Protein AF-A0A6G3XTB6-F1 (afdb_monomer)

Mean predicted aligned error: 3.96 Å

pLDDT: mean 94.81, std 6.08, range [67.94, 98.75]

Secondary structure (DSSP, 8-state):
-HHHHHHHHHHIIIIIS--STTSS-S------EEEEEES-SSSTTS-EEEEE-SS-SGGG----SSSPPPHHHHHHHHHHHHHHHT-SS-----EETTEE--

Radius of gyration: 17.71 Å; Cα contacts (8 Å, |Δi|>4): 118; chains: 1; bounding box: 35×32×45 Å

Sequence (102 aa):
TAAYDVAVASWFAADYAADGDSGLPEFLGDTFTRKNVLRYGENPHQPAALYTSGEGGLAEAEQLHGKEMSYNNYTDTDAARRAAYDHAEPCVAIIKHANPCG

Nearest PDB structures (foldseek):
  4a1o-assembly1_A  TM=9.530E-01  e=1.735E-10  Mycobacterium tuberculosis H37Rv
  4a1o-assembly1_B  TM=9.577E-01  e=2.775E-10  Mycobacterium tuberculosis H37Rv
  4ehi-assembly2_B-2  TM=8.492E-01  e=4.914E-05  Campylobacter jejuni subsp. jejuni NCTC 11168 = ATCC 700819
  4ehi-assembly2_A  TM=8.244E-01  e=4.914E-05  Campylobacter jejuni subsp. jejuni NCTC 11168 = ATCC 700819

Organism: NCBI:txid2706086

Foldseek 3Di:
DVQVVQVVVCCCQQPVPPDDDPNDGPDHDDDWDFDAWACAAPDNVHTDTQIDRPPDDLSPDDDPDDDDDHNQNSLQVNLQVVVCVVDPDRGGFHGDSSDTDD

InterPro domains:
  IPR002695 Bifunctional purine biosynthesis protein PurH-like [PF01808] (1-102)
  IPR002695 Bifunctional purine biosynthesis protein PurH-like [PTHR11692] (1-102)
  IPR002695 Bifunctional purine biosynthesis protein PurH-like [SM00798] (1-102)
  IPR016193 Cytidine deaminase-like [SSF53927] (33-10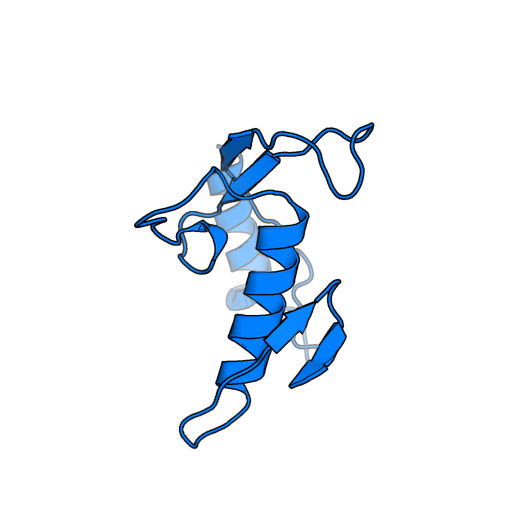2)
  IPR024051 AICAR transformylase, duplicated domain superfamily [G3DSA:3.40.140.20] (30-102)

Structure (mmCIF, N/CA/C/O backbone):
data_AF-A0A6G3XTB6-F1
#
_entry.id   AF-A0A6G3XTB6-F1
#
loop_
_atom_site.group_PDB
_atom_site.id
_atom_site.type_symbol
_atom_site.label_atom_id
_atom_site.label_alt_id
_atom_site.label_comp_id
_atom_site.label_asym_id
_atom_site.label_entity_id
_atom_site.label_seq_id
_atom_site.pdbx_PDB_ins_code
_atom_site.Cartn_x
_atom_site.Cartn_y
_atom_site.Cartn_z
_atom_site.occupancy
_atom_site.B_iso_or_equiv
_atom_site.auth_seq_id
_atom_site.auth_comp_id
_atom_site.auth_asym_id
_atom_site.auth_atom_id
_atom_site.pdbx_PDB_model_num
ATOM 1 N N . THR A 1 1 ? 10.147 14.606 -18.125 1.00 88.38 1 THR A N 1
ATOM 2 C CA . THR A 1 1 ? 10.055 14.686 -16.643 1.00 88.38 1 THR A CA 1
ATOM 3 C C . THR A 1 1 ? 10.227 13.277 -16.124 1.00 88.38 1 THR A C 1
ATOM 5 O O . THR A 1 1 ? 9.902 12.364 -16.866 1.00 88.38 1 THR A O 1
ATOM 8 N N . ALA A 1 2 ? 10.665 13.071 -14.877 1.00 95.19 2 ALA A N 1
ATOM 9 C CA . ALA A 1 2 ? 10.998 11.726 -14.386 1.00 95.19 2 ALA A CA 1
ATOM 10 C C . ALA A 1 2 ? 9.891 10.672 -14.620 1.00 95.19 2 ALA A C 1
ATOM 12 O O . ALA A 1 2 ? 10.184 9.602 -15.132 1.00 95.19 2 ALA A O 1
ATOM 13 N N . ALA A 1 3 ? 8.621 10.991 -14.338 1.00 94.69 3 ALA A N 1
ATOM 14 C CA . ALA A 1 3 ? 7.502 10.071 -14.586 1.00 94.69 3 ALA A CA 1
ATOM 15 C C . ALA A 1 3 ? 7.302 9.734 -16.075 1.00 94.69 3 ALA A C 1
ATOM 17 O O . ALA A 1 3 ? 7.021 8.593 -16.420 1.00 94.69 3 ALA A O 1
ATOM 18 N N . TYR A 1 4 ? 7.490 10.713 -16.966 1.00 96.31 4 TYR A N 1
AT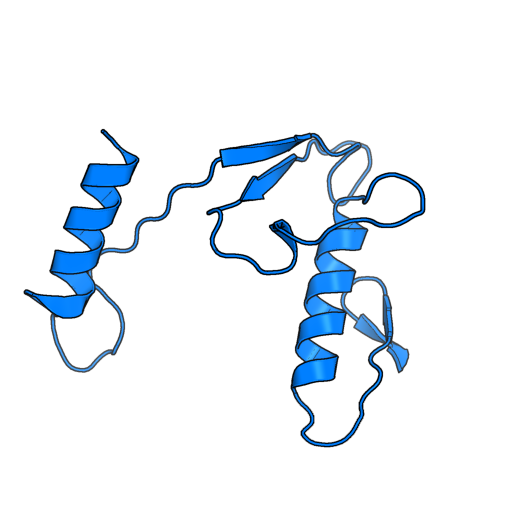OM 19 C CA . TYR A 1 4 ? 7.427 10.485 -18.410 1.00 96.31 4 TYR A CA 1
ATOM 20 C C . TYR A 1 4 ? 8.575 9.586 -18.885 1.00 96.31 4 TYR A C 1
ATOM 22 O O . TYR A 1 4 ? 8.353 8.667 -19.665 1.00 96.31 4 TYR A O 1
ATOM 30 N N . ASP A 1 5 ? 9.789 9.823 -18.386 1.00 97.12 5 ASP A N 1
ATOM 31 C CA . ASP A 1 5 ? 10.968 9.050 -18.779 1.00 97.12 5 ASP A CA 1
ATOM 32 C C . ASP A 1 5 ? 10.867 7.596 -18.278 1.00 97.12 5 ASP A C 1
ATOM 34 O O . ASP A 1 5 ? 11.218 6.675 -19.013 1.00 97.12 5 ASP A O 1
ATOM 38 N N . VAL A 1 6 ? 10.301 7.378 -17.079 1.00 96.62 6 VAL A N 1
ATOM 39 C CA . VAL A 1 6 ? 9.950 6.040 -16.565 1.00 96.62 6 VAL A CA 1
ATOM 40 C C . VAL A 1 6 ? 8.925 5.356 -17.469 1.00 96.62 6 VAL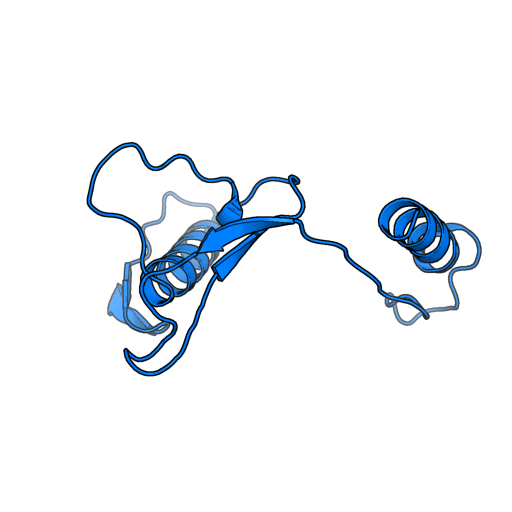 A C 1
ATOM 42 O O . VAL A 1 6 ? 9.153 4.220 -17.866 1.00 96.62 6 VAL A O 1
ATOM 45 N N . ALA A 1 7 ? 7.841 6.039 -17.855 1.00 94.88 7 ALA A N 1
ATOM 46 C CA . ALA A 1 7 ? 6.822 5.455 -18.730 1.00 94.88 7 ALA A CA 1
ATOM 47 C C . ALA A 1 7 ? 7.394 5.033 -20.097 1.00 94.88 7 ALA A C 1
ATOM 49 O O . ALA A 1 7 ? 7.093 3.944 -20.587 1.00 94.88 7 ALA A O 1
ATOM 50 N N . VAL A 1 8 ? 8.257 5.865 -20.693 1.00 95.88 8 VAL A N 1
ATOM 51 C CA . VAL A 1 8 ? 8.946 5.531 -21.948 1.00 95.88 8 VAL A CA 1
ATOM 52 C C . VAL A 1 8 ? 9.867 4.325 -21.752 1.00 95.88 8 VAL A C 1
ATOM 54 O O . VAL A 1 8 ? 9.784 3.375 -22.525 1.00 95.88 8 VAL A O 1
ATOM 57 N N . ALA A 1 9 ? 10.716 4.328 -20.720 1.00 95.25 9 ALA A N 1
ATOM 58 C CA . ALA A 1 9 ? 11.648 3.230 -20.457 1.00 95.25 9 ALA A CA 1
ATOM 59 C C . ALA A 1 9 ? 10.928 1.895 -20.192 1.00 95.25 9 ALA A C 1
ATOM 61 O O . ALA A 1 9 ? 11.324 0.873 -20.751 1.00 95.25 9 ALA A O 1
ATOM 62 N N . SER A 1 10 ? 9.843 1.911 -19.412 1.00 93.88 10 SER A N 1
ATOM 63 C CA . SER A 1 10 ? 9.024 0.725 -19.139 1.00 93.88 10 SER A CA 1
ATOM 64 C C . SER A 1 10 ? 8.389 0.160 -20.415 1.00 93.88 10 SER A C 1
ATOM 66 O O . SER A 1 10 ? 8.434 -1.048 -20.624 1.00 93.88 10 SER A O 1
ATOM 68 N N . TRP A 1 11 ? 7.877 1.008 -21.317 1.00 93.19 11 TRP A N 1
ATOM 69 C CA . TRP A 1 11 ? 7.342 0.558 -22.612 1.00 93.19 11 TRP A CA 1
ATOM 70 C C . TRP A 1 11 ? 8.416 -0.079 -23.508 1.00 93.19 11 TRP A C 1
ATOM 72 O O . TRP A 1 11 ? 8.174 -1.106 -24.147 1.00 93.19 11 TRP A O 1
ATOM 82 N N . PHE A 1 12 ? 9.629 0.488 -23.532 1.00 93.31 12 PHE A N 1
ATOM 83 C CA . PHE A 1 12 ? 10.746 -0.106 -24.271 1.00 93.31 12 PHE A CA 1
ATOM 84 C C . PHE A 1 12 ? 11.109 -1.497 -23.742 1.00 93.31 12 PHE A C 1
ATOM 86 O O . PHE A 1 12 ? 11.300 -2.412 -24.542 1.00 93.31 12 PHE A O 1
ATOM 93 N N . A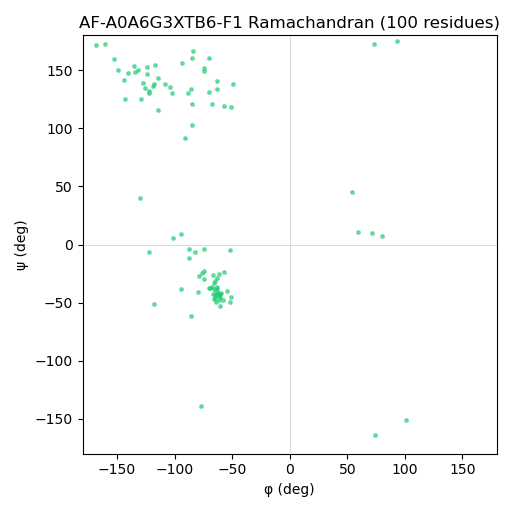LA A 1 13 ? 11.172 -1.652 -22.418 1.00 90.69 13 ALA A N 1
ATOM 94 C CA . ALA A 1 13 ? 11.558 -2.902 -21.771 1.00 90.69 13 ALA A CA 1
ATOM 95 C C . ALA A 1 13 ? 10.469 -3.989 -21.818 1.00 90.69 13 ALA A C 1
ATOM 97 O O . ALA A 1 13 ? 10.804 -5.172 -21.817 1.00 90.69 13 ALA A O 1
ATOM 98 N N . ALA A 1 14 ? 9.188 -3.607 -21.842 1.00 86.81 14 ALA A N 1
ATOM 99 C CA . ALA A 1 14 ? 8.067 -4.546 -21.800 1.00 86.81 14 ALA A CA 1
ATOM 100 C C . ALA A 1 14 ? 7.524 -4.936 -23.186 1.00 86.81 14 ALA A C 1
ATOM 102 O O . ALA A 1 14 ? 7.175 -6.097 -23.383 1.00 86.81 14 ALA A O 1
ATOM 103 N N . ASP A 1 15 ? 7.457 -3.996 -24.138 1.00 84.00 15 ASP A N 1
ATOM 104 C CA . ASP A 1 15 ? 6.754 -4.204 -25.414 1.00 84.00 15 ASP A CA 1
ATOM 105 C C . ASP A 1 15 ? 7.684 -4.120 -26.631 1.00 84.00 15 ASP A C 1
ATOM 107 O O . ASP A 1 15 ? 7.672 -4.993 -27.498 1.00 84.00 15 ASP A O 1
ATOM 111 N N . TYR A 1 16 ? 8.477 -3.048 -26.736 1.00 84.94 16 TYR A N 1
ATOM 112 C CA . TYR A 1 16 ? 9.196 -2.740 -27.979 1.00 84.94 16 TYR A CA 1
ATOM 113 C C . TYR A 1 16 ? 10.475 -3.561 -28.174 1.00 84.94 16 TYR A C 1
ATOM 115 O O . TYR A 1 16 ? 10.777 -3.987 -29.289 1.00 84.94 16 TYR A O 1
ATOM 123 N N . ALA A 1 17 ? 11.239 -3.755 -27.102 1.00 82.31 17 ALA A N 1
ATOM 124 C CA . ALA A 1 17 ? 12.50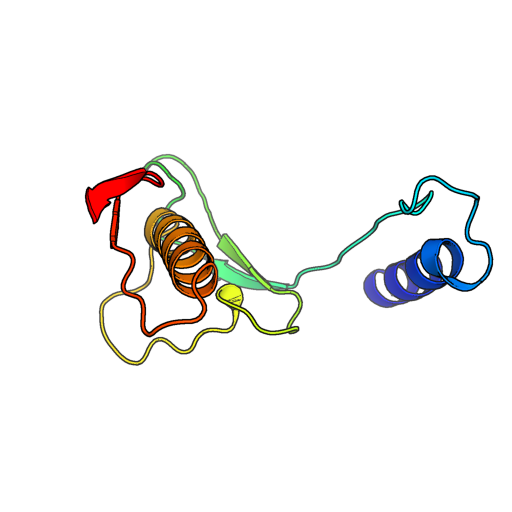9 -4.474 -27.093 1.00 82.31 17 ALA A CA 1
ATOM 125 C C . ALA A 1 17 ? 12.527 -5.522 -25.971 1.00 82.31 17 ALA A C 1
ATOM 127 O O . ALA A 1 17 ? 13.530 -5.679 -25.281 1.00 82.31 17 ALA A O 1
ATOM 128 N N . ALA A 1 18 ? 11.399 -6.211 -25.776 1.00 80.38 18 ALA A N 1
ATOM 129 C CA . ALA A 1 18 ? 11.275 -7.253 -24.769 1.00 80.38 18 ALA A CA 1
ATOM 130 C C . ALA A 1 18 ? 12.331 -8.352 -24.985 1.00 80.38 18 ALA A C 1
ATOM 132 O O . ALA A 1 18 ? 12.352 -9.013 -26.028 1.00 80.38 18 ALA A O 1
ATOM 133 N N . ASP A 1 19 ? 13.203 -8.544 -23.995 1.00 71.56 19 ASP A N 1
ATOM 134 C CA . ASP A 1 19 ? 14.261 -9.551 -24.036 1.00 71.56 19 ASP A CA 1
ATOM 135 C C . ASP A 1 19 ? 13.768 -10.880 -23.435 1.00 71.56 19 ASP A C 1
ATOM 137 O O . ASP A 1 19 ? 13.839 -11.124 -22.232 1.00 71.56 19 ASP A O 1
ATOM 141 N N . GLY A 1 20 ? 13.244 -11.753 -24.298 1.00 67.94 20 GLY A N 1
ATOM 142 C CA . GLY A 1 20 ? 13.214 -13.201 -24.071 1.00 67.94 20 GLY A CA 1
ATOM 143 C C . GLY A 1 20 ? 12.237 -13.791 -23.033 1.00 67.94 20 GLY A C 1
ATOM 144 O O . GLY A 1 20 ? 11.560 -13.118 -22.262 1.00 67.94 20 GLY A O 1
ATOM 145 N N . ASP A 1 21 ? 12.200 -15.130 -23.047 1.00 68.81 21 ASP A N 1
ATOM 146 C CA . ASP A 1 21 ? 11.234 -16.087 -22.458 1.00 68.81 21 ASP A CA 1
ATOM 147 C C . ASP A 1 21 ? 10.889 -15.952 -20.956 1.00 68.81 21 ASP A C 1
ATOM 149 O O . ASP A 1 21 ? 10.046 -16.697 -20.453 1.00 68.81 21 ASP A O 1
ATOM 153 N N . SER A 1 22 ? 11.532 -15.056 -20.203 1.00 82.19 22 SER A N 1
ATOM 154 C CA . SER A 1 22 ? 11.378 -14.989 -18.739 1.00 82.19 22 SER A CA 1
ATOM 155 C C . SER A 1 22 ? 10.043 -14.391 -18.275 1.00 82.19 22 SER A C 1
ATOM 157 O O . SER A 1 22 ? 9.623 -14.636 -17.143 1.00 82.19 22 SER A O 1
ATOM 159 N N . GLY A 1 23 ? 9.388 -13.598 -19.131 1.00 82.75 23 GLY A N 1
ATOM 160 C CA . GLY A 1 23 ? 8.175 -12.848 -18.789 1.00 82.75 23 GLY A CA 1
ATOM 161 C C . GLY A 1 23 ? 8.403 -11.661 -17.842 1.00 82.75 23 GLY A C 1
ATOM 162 O O . GLY A 1 23 ? 7.429 -11.091 -17.352 1.00 82.75 23 GLY A O 1
ATOM 163 N N . LEU A 1 24 ? 9.658 -11.288 -17.567 1.00 87.00 24 LEU A N 1
ATOM 164 C CA . LEU A 1 24 ? 10.031 -10.151 -16.721 1.00 87.00 24 LEU A CA 1
ATOM 165 C C . LEU A 1 24 ? 10.840 -9.129 -17.537 1.00 87.00 24 LEU A C 1
ATOM 167 O O . LEU A 1 24 ? 11.732 -9.538 -18.280 1.00 87.00 24 LEU A O 1
ATOM 171 N N . PRO A 1 25 ? 10.569 -7.816 -17.407 1.00 89.06 25 PRO A N 1
ATOM 172 C CA . PRO A 1 25 ? 11.290 -6.800 -18.166 1.00 89.06 25 PRO A CA 1
ATOM 173 C C . PRO A 1 25 ? 12.708 -6.586 -17.616 1.00 89.06 25 PRO A C 1
ATOM 175 O O . PRO A 1 25 ? 12.939 -6.678 -16.409 1.00 89.06 25 PRO A O 1
ATOM 178 N N . GLU A 1 26 ? 13.649 -6.221 -18.491 1.00 88.62 26 GLU A N 1
ATOM 179 C CA . GLU A 1 26 ? 15.027 -5.864 -18.101 1.00 88.62 26 GLU A CA 1
ATOM 180 C C . GLU A 1 26 ? 15.069 -4.615 -17.195 1.00 88.62 26 GLU A C 1
ATOM 182 O O . GLU A 1 26 ? 15.939 -4.478 -16.333 1.00 88.62 26 GLU A O 1
ATOM 187 N N . PHE A 1 27 ? 14.093 -3.714 -17.349 1.00 91.06 27 PHE A N 1
ATOM 188 C CA . PHE A 1 27 ? 13.919 -2.516 -16.532 1.00 91.06 27 PHE A CA 1
ATOM 189 C C . PHE A 1 27 ? 12.510 -2.458 -15.935 1.00 91.06 27 PHE A C 1
ATOM 191 O O . PHE A 1 27 ? 11.518 -2.629 -16.641 1.00 91.06 27 PHE A O 1
ATOM 198 N N . LEU A 1 28 ? 12.429 -2.137 -14.641 1.00 93.12 28 LEU A N 1
ATOM 199 C CA . LEU A 1 28 ? 11.185 -1.837 -13.939 1.00 93.12 28 LEU A CA 1
ATOM 200 C C . LEU A 1 28 ? 11.336 -0.511 -13.191 1.00 93.12 28 LEU A C 1
ATOM 202 O O . LEU A 1 28 ? 12.246 -0.348 -12.375 1.00 93.12 28 LEU A O 1
ATOM 206 N N . GLY A 1 29 ? 10.420 0.418 -13.446 1.00 94.19 29 GLY A N 1
ATOM 207 C CA . GLY A 1 29 ? 10.345 1.690 -12.744 1.00 94.19 29 GLY A CA 1
ATOM 208 C C . GLY A 1 29 ? 8.899 2.111 -12.540 1.00 94.19 29 GLY A C 1
ATOM 209 O O . GLY A 1 29 ? 8.079 1.955 -13.438 1.00 94.19 29 GLY A O 1
ATOM 210 N N . ASP A 1 30 ? 8.629 2.691 -11.373 1.00 94.88 30 ASP A N 1
ATOM 211 C CA . ASP A 1 30 ? 7.333 3.250 -11.007 1.00 94.88 30 ASP A CA 1
ATOM 212 C C . ASP A 1 30 ? 7.503 4.610 -10.338 1.00 94.88 30 ASP A C 1
ATOM 214 O O . ASP A 1 30 ? 8.524 4.909 -9.707 1.00 94.88 30 ASP A O 1
ATOM 218 N N . THR A 1 31 ? 6.467 5.438 -10.446 1.00 96.31 31 THR A N 1
ATOM 219 C CA . THR A 1 31 ? 6.405 6.726 -9.756 1.00 96.31 31 THR A CA 1
ATOM 220 C C . THR A 1 31 ? 5.119 6.847 -8.967 1.00 96.31 31 THR A C 1
ATOM 222 O O . THR A 1 31 ? 4.049 6.497 -9.454 1.00 96.31 31 THR A O 1
ATOM 225 N N . PHE A 1 32 ? 5.222 7.403 -7.763 1.00 97.12 32 PHE A N 1
ATOM 226 C CA . PHE A 1 32 ? 4.077 7.590 -6.885 1.00 97.12 32 PHE A CA 1
ATOM 227 C C . PHE A 1 32 ? 4.032 9.009 -6.332 1.00 97.12 32 PHE A C 1
ATOM 229 O O . PHE A 1 32 ? 5.065 9.638 -6.087 1.00 97.12 32 PHE A O 1
ATOM 236 N N . THR A 1 33 ? 2.822 9.487 -6.059 1.00 97.25 33 THR A N 1
ATOM 237 C CA . THR A 1 33 ? 2.586 10.764 -5.380 1.00 97.25 33 THR A CA 1
ATOM 238 C C . THR A 1 33 ? 2.077 10.513 -3.969 1.00 97.25 33 THR A C 1
ATOM 240 O O . THR A 1 33 ? 1.254 9.626 -3.741 1.00 97.25 33 THR A O 1
ATOM 243 N N . ARG A 1 34 ? 2.568 11.282 -2.991 1.00 97.81 34 ARG A N 1
ATOM 244 C CA . ARG A 1 34 ? 2.109 11.159 -1.603 1.00 97.81 34 ARG A CA 1
ATOM 245 C C . ARG A 1 34 ? 0.657 11.613 -1.505 1.00 97.81 34 ARG A C 1
ATOM 247 O O . ARG A 1 34 ? 0.374 12.778 -1.771 1.00 97.81 34 ARG A O 1
ATOM 254 N N . LYS A 1 35 ? -0.222 10.721 -1.053 1.00 96.81 35 LYS A N 1
ATOM 255 C CA . LYS A 1 35 ? -1.630 11.020 -0.786 1.00 96.81 35 LYS A CA 1
ATOM 256 C C . LYS A 1 35 ? -1.791 11.580 0.624 1.00 96.81 35 LYS A C 1
ATOM 258 O O . LYS A 1 35 ? -2.116 12.750 0.782 1.00 96.81 35 LYS A O 1
ATOM 263 N N . ASN A 1 36 ? -1.428 10.795 1.643 1.00 96.25 36 ASN A N 1
ATOM 264 C CA . ASN A 1 36 ? -1.583 11.172 3.052 1.00 96.25 36 ASN A CA 1
ATOM 265 C C . ASN A 1 36 ? -0.316 10.862 3.859 1.00 96.25 36 ASN A C 1
ATOM 267 O O . ASN A 1 36 ? 0.371 9.876 3.599 1.00 96.25 36 ASN A O 1
ATOM 271 N N . VAL A 1 37 ? -0.033 11.659 4.891 1.00 98.00 37 VAL A N 1
ATOM 272 C CA . VAL A 1 37 ? 0.890 11.262 5.969 1.00 98.00 37 VAL A CA 1
ATOM 273 C C . VAL A 1 37 ? 0.085 10.471 6.995 1.00 98.00 37 VAL A C 1
ATOM 275 O O . VAL A 1 37 ? -1.017 10.877 7.352 1.00 98.00 37 VAL A O 1
ATOM 278 N N . LEU A 1 38 ? 0.611 9.335 7.448 1.00 98.06 38 LEU A N 1
ATOM 279 C CA . LEU A 1 38 ? -0.054 8.495 8.440 1.00 98.06 38 LEU A CA 1
ATOM 280 C C . LEU A 1 38 ? 0.438 8.855 9.841 1.00 98.06 38 LEU A C 1
ATOM 282 O O . LEU A 1 38 ? 1.548 9.355 10.018 1.00 98.06 38 LEU A O 1
ATOM 286 N N . ARG A 1 39 ? -0.382 8.557 10.852 1.00 97.69 39 ARG A N 1
ATOM 287 C CA . ARG A 1 39 ? -0.055 8.839 12.260 1.00 97.69 39 ARG A CA 1
ATOM 288 C C . ARG A 1 39 ? 1.289 8.235 12.690 1.00 97.69 39 ARG A C 1
ATOM 290 O O . ARG A 1 39 ? 2.014 8.857 13.458 1.00 97.69 39 ARG A O 1
ATOM 297 N N . TYR A 1 40 ? 1.567 7.023 12.222 1.00 98.44 40 TYR A N 1
ATOM 298 C CA . TYR A 1 40 ? 2.811 6.270 12.359 1.00 98.44 40 TYR A CA 1
ATOM 299 C C . TYR A 1 40 ? 2.749 5.056 11.410 1.00 98.44 40 TYR A C 1
ATOM 301 O O . TYR A 1 40 ? 1.708 4.803 10.793 1.00 98.44 40 TYR A O 1
ATOM 309 N N . GLY A 1 41 ? 3.864 4.341 11.271 1.00 98.56 41 GLY A N 1
ATOM 310 C CA . GLY A 1 41 ? 3.989 3.099 10.509 1.00 98.56 41 GLY A CA 1
ATOM 311 C C . GLY A 1 41 ? 3.409 1.898 11.244 1.00 98.56 41 GLY A C 1
ATOM 312 O O . GLY A 1 41 ? 2.349 1.980 11.857 1.00 98.56 41 GLY A O 1
ATOM 313 N N . GLU A 1 42 ? 4.096 0.765 11.189 1.00 98.38 42 GLU A N 1
ATOM 314 C CA . GLU A 1 42 ? 3.657 -0.439 11.898 1.00 98.38 42 GLU A CA 1
ATOM 315 C C . GLU A 1 42 ? 3.653 -0.226 13.422 1.00 98.38 42 GLU A C 1
ATOM 317 O O . GLU A 1 42 ? 2.737 -0.670 14.118 1.00 98.38 42 GLU A O 1
ATOM 322 N N . ASN A 1 43 ? 4.634 0.532 13.924 1.00 98.38 43 ASN A N 1
ATOM 323 C CA . ASN A 1 43 ? 4.806 0.862 15.334 1.00 98.38 43 ASN A CA 1
ATOM 324 C C . ASN A 1 43 ? 4.860 2.387 15.569 1.00 98.38 43 ASN A C 1
ATOM 326 O O . ASN A 1 43 ? 5.338 3.121 14.702 1.00 98.38 43 ASN A O 1
ATOM 330 N N . PRO A 1 44 ? 4.472 2.891 16.763 1.00 98.38 44 PRO A N 1
ATOM 331 C CA . PRO A 1 44 ? 4.357 4.332 17.035 1.00 98.38 44 PRO A CA 1
ATOM 332 C C . PRO A 1 44 ? 5.618 5.180 16.809 1.00 98.38 44 PRO A C 1
ATOM 334 O O . PRO A 1 44 ? 5.514 6.385 16.612 1.00 98.38 44 PRO A O 1
ATOM 337 N N . HIS A 1 45 ? 6.805 4.574 16.865 1.00 98.25 45 HIS A N 1
ATOM 338 C CA . HIS A 1 45 ? 8.087 5.261 16.685 1.00 98.25 45 HIS A CA 1
ATOM 339 C C . HIS A 1 45 ? 8.527 5.360 15.213 1.00 98.25 45 HIS A C 1
ATOM 341 O O . HIS A 1 45 ? 9.563 5.955 14.926 1.00 98.25 45 HIS A O 1
ATOM 347 N N . GLN A 1 46 ? 7.774 4.765 14.283 1.00 98.69 46 GLN A N 1
ATOM 348 C CA . GLN A 1 46 ? 8.097 4.728 12.858 1.00 98.69 46 GLN A CA 1
ATOM 349 C C . GLN A 1 46 ? 7.237 5.753 12.101 1.00 98.69 46 GLN A C 1
ATOM 351 O O . GLN A 1 46 ? 6.018 5.755 12.274 1.00 98.69 46 GLN A O 1
ATOM 356 N N . PRO A 1 47 ? 7.810 6.617 11.246 1.00 98.44 47 PRO A N 1
ATOM 357 C CA . PRO A 1 47 ? 7.024 7.476 10.364 1.00 98.44 47 PRO A CA 1
ATOM 358 C C . PRO A 1 47 ? 6.434 6.671 9.195 1.00 98.44 47 PRO A C 1
ATOM 360 O O . PRO A 1 47 ? 7.029 5.690 8.754 1.00 98.44 47 PRO A O 1
ATOM 363 N N . ALA A 1 48 ? 5.292 7.105 8.653 1.00 98.62 48 ALA A N 1
ATOM 364 C CA . ALA A 1 48 ? 4.715 6.506 7.449 1.00 98.62 48 ALA A CA 1
ATOM 365 C C . ALA A 1 48 ? 3.863 7.490 6.639 1.00 98.62 48 ALA A C 1
ATOM 367 O O . ALA A 1 48 ? 3.381 8.505 7.144 1.00 98.62 48 ALA A O 1
ATOM 368 N N . ALA A 1 49 ? 3.664 7.167 5.364 1.00 98.44 49 ALA A N 1
ATOM 369 C CA . ALA A 1 49 ? 2.782 7.882 4.454 1.00 98.44 49 ALA A CA 1
ATOM 370 C C . ALA A 1 49 ? 2.199 6.908 3.420 1.00 98.44 49 ALA A C 1
ATOM 372 O O . ALA A 1 49 ? 2.851 5.930 3.056 1.00 98.44 49 ALA A O 1
ATOM 373 N N . LEU A 1 50 ? 0.987 7.196 2.948 1.00 98.25 50 LEU A N 1
ATOM 374 C CA . LEU A 1 50 ? 0.369 6.521 1.812 1.00 98.25 50 LEU A CA 1
ATOM 375 C C . LEU A 1 50 ? 0.764 7.246 0.524 1.00 98.25 50 LEU A C 1
ATOM 377 O O . LEU A 1 50 ? 0.606 8.466 0.417 1.00 98.25 50 LEU A O 1
ATOM 381 N N . TYR A 1 51 ? 1.231 6.484 -0.456 1.00 97.94 51 TYR A N 1
ATOM 382 C CA . TYR A 1 51 ? 1.529 6.944 -1.807 1.00 97.94 51 TYR A CA 1
ATOM 383 C C . TYR A 1 51 ? 0.622 6.224 -2.806 1.00 97.94 51 TYR A C 1
ATOM 385 O O . TYR A 1 51 ? 0.150 5.124 -2.529 1.00 97.94 51 TYR A O 1
ATOM 393 N N . THR A 1 52 ? 0.373 6.852 -3.951 1.00 96.94 52 THR A N 1
ATOM 394 C CA . THR A 1 52 ? -0.501 6.314 -4.998 1.00 96.94 52 THR A CA 1
ATOM 395 C C . THR A 1 52 ? 0.052 6.575 -6.399 1.00 96.94 52 THR A C 1
ATOM 397 O O . THR A 1 52 ? 0.703 7.601 -6.625 1.00 96.94 52 THR A O 1
ATOM 400 N N . SER A 1 53 ? -0.209 5.644 -7.322 1.00 94.06 53 SER A N 1
ATOM 401 C CA . SER A 1 53 ? 0.011 5.799 -8.767 1.00 94.06 53 SER A CA 1
ATOM 402 C C . SER A 1 53 ? -1.195 6.431 -9.479 1.00 94.06 53 SER A C 1
ATOM 404 O O . SER A 1 53 ? -1.076 6.846 -10.626 1.00 94.06 53 SER A O 1
ATOM 406 N N . GLY A 1 54 ? -2.349 6.550 -8.807 1.00 93.38 54 GLY A N 1
ATOM 407 C CA . GLY A 1 54 ? -3.600 7.036 -9.402 1.00 93.38 54 GLY A CA 1
ATOM 408 C C . GLY A 1 54 ? -4.366 5.984 -10.214 1.00 93.38 54 GLY A C 1
ATOM 409 O O . GLY A 1 54 ? -5.367 6.313 -10.844 1.00 93.38 54 GLY A O 1
ATOM 410 N N . GLU A 1 55 ? -3.934 4.721 -10.185 1.00 92.12 55 GLU A N 1
ATOM 411 C CA . GLU A 1 55 ? -4.492 3.629 -11.003 1.00 92.12 55 GLU A CA 1
ATOM 412 C C . GLU A 1 55 ? -5.582 2.806 -10.287 1.00 92.12 55 GLU A C 1
ATOM 414 O O . GLU A 1 55 ? -6.036 1.777 -10.784 1.00 92.12 55 GLU A O 1
ATOM 419 N N . GLY A 1 56 ? -6.036 3.257 -9.114 1.00 92.31 56 GLY A N 1
ATOM 420 C CA . GLY A 1 56 ? -7.094 2.609 -8.339 1.00 92.31 56 GLY A CA 1
ATOM 421 C C . GLY A 1 56 ? -6.580 1.769 -7.163 1.00 92.31 56 GLY A C 1
ATOM 422 O O . GLY A 1 56 ? -5.552 2.057 -6.554 1.00 92.31 56 GLY A O 1
ATOM 423 N N . GLY A 1 57 ? -7.339 0.732 -6.799 1.00 93.75 57 GLY A N 1
ATOM 424 C CA . GLY A 1 57 ? -7.017 -0.147 -5.670 1.00 93.75 57 GLY A CA 1
ATOM 425 C C . GLY A 1 57 ? -7.261 0.488 -4.297 1.00 93.75 57 GLY A C 1
ATOM 426 O O . GLY A 1 57 ? -7.966 1.487 -4.165 1.00 93.75 57 GLY A O 1
ATOM 427 N N . LEU A 1 58 ? -6.695 -0.117 -3.247 1.00 96.19 58 LEU A N 1
ATOM 428 C CA . LEU A 1 58 ? -6.929 0.331 -1.871 1.00 96.19 58 LEU A CA 1
ATOM 429 C C . LEU A 1 58 ? -6.358 1.731 -1.596 1.00 96.19 58 LEU A C 1
ATOM 431 O O . LEU A 1 58 ? -6.950 2.492 -0.833 1.00 96.19 58 LEU A O 1
ATOM 435 N N . ALA A 1 59 ? -5.245 2.099 -2.238 1.00 96.00 59 ALA A N 1
ATOM 436 C CA . ALA A 1 59 ? -4.669 3.439 -2.115 1.00 96.00 59 ALA A CA 1
ATOM 437 C C . ALA A 1 59 ? -5.627 4.542 -2.615 1.00 96.00 59 ALA A C 1
ATOM 439 O O . ALA A 1 59 ? -5.564 5.681 -2.143 1.00 96.00 59 ALA A O 1
ATOM 440 N N . GLU A 1 60 ? -6.554 4.201 -3.518 1.00 96.19 60 GLU A N 1
ATOM 441 C CA . GLU A 1 60 ? -7.596 5.094 -4.036 1.00 96.19 60 GLU A CA 1
ATOM 442 C C . GLU A 1 60 ? -8.984 4.900 -3.419 1.00 96.19 60 GLU A C 1
ATOM 444 O O . GLU A 1 60 ? -9.932 5.566 -3.827 1.00 96.19 60 GLU A O 1
ATOM 449 N N . ALA A 1 61 ? -9.120 4.048 -2.402 1.00 96.12 61 ALA A N 1
ATOM 450 C CA . ALA A 1 61 ? -10.407 3.822 -1.757 1.00 96.12 61 ALA A CA 1
ATOM 451 C C . ALA A 1 61 ? -10.958 5.095 -1.086 1.00 96.12 61 ALA A C 1
ATOM 453 O O . ALA A 1 61 ? -10.229 5.858 -0.445 1.00 96.12 61 ALA A O 1
ATOM 454 N N . GLU A 1 62 ? -12.273 5.292 -1.198 1.00 96.06 62 GLU A N 1
ATOM 455 C CA . GLU A 1 62 ? -12.993 6.353 -0.500 1.00 96.06 62 GLU A CA 1
ATOM 456 C C . GLU A 1 62 ? -13.365 5.893 0.915 1.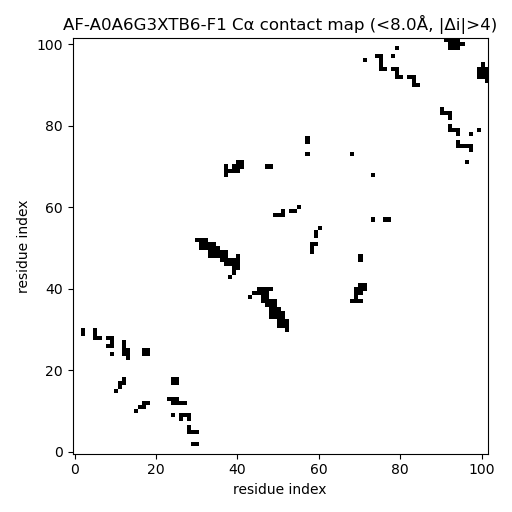00 96.06 62 GLU A C 1
ATOM 458 O O . GLU A 1 62 ? -14.074 4.902 1.107 1.00 96.06 62 GLU A O 1
ATOM 463 N N . GLN A 1 63 ? -12.902 6.623 1.929 1.00 96.56 63 GLN A N 1
ATOM 464 C CA . GLN A 1 63 ? -13.288 6.365 3.310 1.00 96.56 63 GLN A CA 1
ATOM 465 C C . GLN A 1 63 ? -14.608 7.080 3.635 1.00 96.56 63 GLN A C 1
ATOM 467 O O . GLN A 1 63 ? -14.623 8.277 3.907 1.00 96.56 63 GLN A O 1
ATOM 472 N N . LEU A 1 64 ? -15.713 6.332 3.665 1.00 98.12 64 LEU A N 1
ATOM 473 C CA . LEU A 1 64 ? -17.054 6.892 3.896 1.00 98.12 64 LEU A CA 1
ATOM 474 C C . LEU A 1 64 ? -17.334 7.259 5.366 1.00 98.12 64 LEU A C 1
ATOM 476 O O . LEU A 1 64 ? -18.206 8.080 5.651 1.00 98.12 64 LEU A O 1
ATOM 480 N N . HIS A 1 65 ? -16.636 6.631 6.318 1.00 98.12 65 HIS A N 1
ATOM 481 C CA . HIS A 1 65 ? -16.791 6.891 7.751 1.00 98.12 65 HIS A CA 1
ATOM 482 C C . HIS A 1 65 ? -15.577 6.399 8.566 1.00 98.12 65 HIS A C 1
ATOM 484 O O . HIS A 1 65 ? -14.707 5.688 8.060 1.00 98.12 65 HIS A O 1
ATOM 490 N N . GLY A 1 66 ? -15.545 6.731 9.860 1.00 96.81 66 GLY A N 1
ATOM 491 C CA . GLY A 1 66 ? -14.527 6.292 10.814 1.00 96.81 66 GLY A CA 1
ATOM 492 C C . GLY A 1 66 ? -13.359 7.268 10.961 1.00 96.81 66 GLY A C 1
ATOM 493 O O . GLY A 1 66 ? -13.275 8.289 10.285 1.00 96.81 66 GLY A O 1
ATOM 494 N N . LYS A 1 67 ? -12.456 6.959 11.895 1.00 96.19 67 LYS A N 1
ATOM 495 C CA . LYS A 1 67 ? -11.194 7.696 12.066 1.00 96.19 67 LYS A CA 1
ATOM 496 C C . LYS A 1 67 ? -10.250 7.421 10.896 1.00 96.19 67 LYS A C 1
ATOM 498 O O . LYS A 1 67 ? -10.359 6.375 10.269 1.00 96.19 67 LYS A O 1
ATOM 503 N N . GLU A 1 68 ? -9.270 8.293 10.689 1.00 95.25 68 GLU A N 1
ATOM 504 C CA . GLU A 1 68 ? -8.212 8.079 9.695 1.00 95.25 68 GLU A CA 1
ATOM 505 C C . GLU A 1 68 ? -7.568 6.687 9.801 1.00 95.25 68 GLU A C 1
ATOM 507 O O . GLU A 1 68 ? -7.274 6.193 10.899 1.00 95.25 68 GLU A O 1
ATOM 512 N N . MET A 1 69 ? -7.323 6.084 8.638 1.00 97.81 69 MET A N 1
ATOM 513 C CA . MET A 1 69 ? -6.666 4.787 8.502 1.00 97.81 69 MET A CA 1
ATOM 514 C C . MET A 1 69 ? -5.222 4.823 9.021 1.00 97.81 69 MET A C 1
ATOM 516 O O . MET A 1 69 ? -4.445 5.721 8.692 1.00 97.81 69 MET A O 1
ATOM 520 N N . SER A 1 70 ? -4.841 3.816 9.811 1.00 98.25 70 SER A N 1
ATOM 521 C CA . SER A 1 70 ? -3.437 3.572 10.177 1.00 98.25 70 SER A CA 1
ATOM 522 C C . SER A 1 70 ? -2.706 2.756 9.107 1.00 98.25 70 SER A C 1
ATOM 524 O O . SER A 1 70 ? -3.346 2.134 8.260 1.00 98.25 70 SER A O 1
ATOM 526 N N . TYR A 1 71 ? -1.371 2.697 9.181 1.00 98.62 71 TYR A N 1
ATOM 527 C CA . TYR A 1 71 ? -0.555 1.834 8.316 1.00 98.62 71 TYR A CA 1
ATOM 528 C C . TYR A 1 71 ? -1.042 0.377 8.340 1.00 98.62 71 TYR A C 1
ATOM 530 O O . TYR A 1 71 ? -1.342 -0.189 7.293 1.00 98.62 71 TYR A O 1
ATOM 538 N N . ASN A 1 72 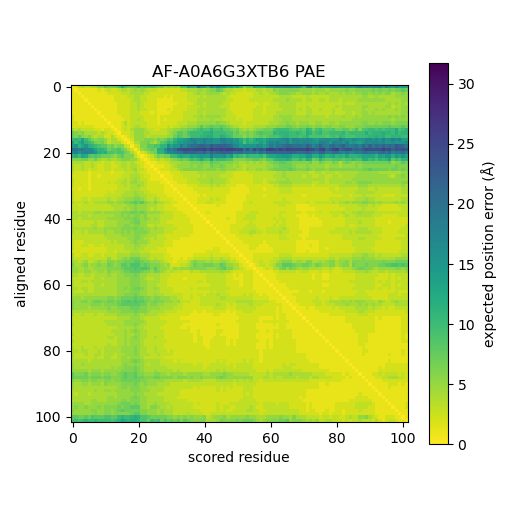? -1.248 -0.180 9.539 1.00 98.50 72 ASN A N 1
ATOM 539 C CA . ASN A 1 72 ? -1.730 -1.554 9.699 1.00 98.50 72 ASN A CA 1
ATOM 540 C C . ASN A 1 72 ? -3.169 -1.746 9.199 1.00 98.50 72 ASN A C 1
ATOM 542 O O . ASN A 1 72 ? -3.540 -2.843 8.802 1.00 98.50 72 ASN A O 1
ATOM 546 N N . ASN A 1 73 ? -3.998 -0.692 9.188 1.00 98.31 73 ASN A N 1
ATOM 547 C CA . ASN A 1 73 ? -5.324 -0.806 8.583 1.00 98.31 73 ASN A CA 1
ATOM 548 C C . ASN A 1 73 ? -5.235 -0.954 7.064 1.00 98.31 73 ASN A C 1
ATOM 550 O O . ASN A 1 73 ? -6.023 -1.711 6.507 1.00 98.31 73 ASN A O 1
ATOM 554 N N . TYR A 1 74 ? -4.296 -0.275 6.398 1.00 98.25 74 TYR A N 1
ATOM 555 C CA . TYR A 1 74 ? -4.089 -0.464 4.962 1.00 98.25 74 TYR A CA 1
ATOM 556 C C . TYR A 1 74 ? -3.592 -1.877 4.647 1.00 98.25 74 TYR A C 1
ATOM 558 O O . TYR A 1 74 ? -4.162 -2.524 3.776 1.00 98.25 74 TYR A O 1
ATOM 566 N N . THR A 1 75 ? -2.597 -2.385 5.379 1.00 98.31 75 THR A N 1
ATOM 567 C CA . THR A 1 75 ? -2.062 -3.734 5.127 1.00 98.31 75 THR A CA 1
ATOM 568 C C . THR A 1 75 ? -3.093 -4.834 5.400 1.00 98.31 75 THR A C 1
ATOM 570 O O . THR A 1 75 ? -3.267 -5.717 4.562 1.00 98.31 75 THR A O 1
ATOM 573 N N . ASP A 1 76 ? -3.845 -4.753 6.506 1.00 98.69 76 ASP A N 1
ATOM 574 C CA . ASP A 1 76 ? -4.904 -5.727 6.813 1.00 98.69 76 ASP A CA 1
ATOM 575 C C . ASP A 1 76 ? -6.062 -5.652 5.803 1.00 98.69 76 ASP A C 1
ATOM 577 O O . ASP A 1 76 ? -6.602 -6.683 5.408 1.00 98.69 76 ASP A O 1
ATOM 581 N N . THR A 1 77 ? -6.436 -4.449 5.349 1.00 98.31 77 THR A N 1
ATOM 582 C CA . THR A 1 77 ? -7.522 -4.285 4.365 1.00 98.31 77 THR A CA 1
ATOM 583 C C . THR A 1 77 ? -7.114 -4.791 2.984 1.00 98.31 77 THR A C 1
ATOM 585 O O . THR A 1 77 ? -7.944 -5.383 2.296 1.00 98.31 77 THR A O 1
ATOM 588 N N . ASP A 1 78 ? -5.858 -4.596 2.571 1.00 98.06 78 ASP A N 1
ATOM 589 C CA . ASP A 1 78 ? -5.363 -5.112 1.289 1.00 98.06 78 ASP A CA 1
ATOM 590 C C . ASP A 1 78 ? -5.363 -6.645 1.282 1.00 98.06 78 ASP A C 1
ATOM 592 O O . ASP A 1 78 ? -5.917 -7.264 0.371 1.00 98.06 78 ASP A O 1
ATOM 596 N N . ALA A 1 79 ? -4.857 -7.252 2.362 1.00 98.38 79 ALA A N 1
ATOM 597 C CA . ALA A 1 79 ? -4.892 -8.696 2.559 1.00 98.38 79 ALA A CA 1
ATOM 598 C C . ALA A 1 79 ? -6.330 -9.240 2.591 1.00 98.38 79 ALA A C 1
ATOM 600 O O . ALA A 1 79 ? -6.624 -10.224 1.914 1.00 98.38 79 ALA A O 1
ATOM 601 N N . ALA A 1 80 ? -7.241 -8.584 3.321 1.00 98.56 80 ALA A N 1
ATOM 602 C CA . ALA A 1 80 ? -8.641 -9.004 3.413 1.00 98.56 80 ALA A CA 1
ATOM 603 C C . ALA A 1 80 ? -9.345 -8.914 2.061 1.00 98.56 80 ALA A C 1
ATOM 605 O O . ALA A 1 80 ? -10.055 -9.837 1.664 1.00 98.56 80 ALA A O 1
ATOM 606 N N . ARG A 1 81 ? -9.117 -7.817 1.329 1.00 97.81 81 ARG A N 1
ATOM 607 C CA . ARG A 1 81 ? -9.662 -7.639 -0.013 1.00 97.81 81 ARG A CA 1
ATOM 608 C C . ARG A 1 81 ? -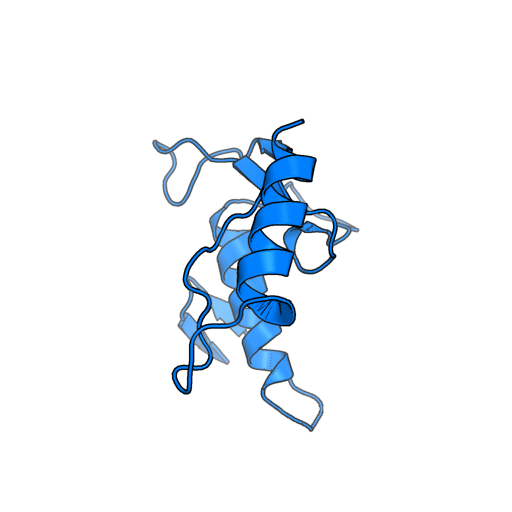9.142 -8.744 -0.922 1.00 97.81 81 ARG A C 1
ATOM 610 O O . ARG A 1 81 ? -9.952 -9.433 -1.520 1.00 97.81 81 ARG A O 1
ATOM 617 N N . ARG A 1 82 ? -7.830 -8.961 -1.004 1.00 97.81 82 ARG A N 1
ATOM 618 C CA . ARG A 1 82 ? -7.271 -9.998 -1.880 1.00 97.81 82 ARG A CA 1
ATOM 619 C C . ARG A 1 82 ? -7.818 -11.391 -1.547 1.00 97.81 82 ARG A C 1
ATOM 621 O O . ARG A 1 82 ? -8.323 -12.045 -2.449 1.00 97.81 82 ARG A O 1
ATOM 628 N N . ALA A 1 83 ? -7.833 -11.767 -0.267 1.00 98.38 83 ALA A N 1
ATOM 629 C CA . ALA A 1 83 ? -8.361 -13.055 0.183 1.00 98.38 83 ALA A CA 1
ATOM 630 C C . ALA A 1 83 ? -9.844 -13.250 -0.181 1.00 98.38 83 ALA A C 1
ATOM 632 O O . ALA A 1 83 ? -10.227 -14.312 -0.658 1.00 98.38 83 ALA A O 1
ATOM 633 N N . ALA A 1 84 ? -10.684 -12.221 -0.025 1.00 98.44 84 ALA A N 1
ATOM 634 C CA . ALA A 1 84 ? -12.094 -12.313 -0.406 1.00 98.44 84 ALA A CA 1
ATOM 635 C C . ALA A 1 84 ? -12.296 -12.505 -1.924 1.00 98.44 84 ALA A C 1
ATOM 637 O O . ALA A 1 84 ? -13.253 -13.157 -2.334 1.00 98.44 84 ALA A O 1
ATOM 638 N N . TYR A 1 85 ? -11.404 -11.955 -2.756 1.00 97.81 85 TYR A N 1
ATOM 639 C CA . TYR A 1 85 ? -11.457 -12.090 -4.219 1.00 97.81 85 TYR A CA 1
ATOM 640 C C . TYR A 1 85 ? -10.844 -13.402 -4.747 1.00 97.81 85 TYR A C 1
ATOM 642 O O . TYR A 1 85 ? -10.995 -13.689 -5.934 1.00 97.81 85 TYR A O 1
ATOM 650 N N . ASP A 1 86 ? -10.211 -14.221 -3.900 1.00 98.25 86 ASP A N 1
ATOM 651 C CA . ASP A 1 86 ? -9.675 -15.536 -4.293 1.00 98.25 86 ASP A CA 1
ATOM 652 C C . ASP A 1 86 ? -10.779 -16.604 -4.472 1.00 98.25 86 ASP A C 1
ATOM 654 O O . ASP A 1 86 ? -10.512 -17.732 -4.897 1.00 98.25 86 ASP A O 1
ATOM 658 N N . HIS A 1 87 ? -12.038 -16.258 -4.185 1.00 98.19 87 HIS A N 1
ATOM 659 C CA . HIS A 1 87 ? -13.192 -17.147 -4.268 1.00 98.19 87 HIS A CA 1
ATOM 660 C C . HIS A 1 87 ? -14.213 -16.651 -5.301 1.00 98.19 87 HIS A C 1
ATOM 662 O O . HIS A 1 87 ? -14.527 -15.466 -5.376 1.00 98.19 87 HIS A O 1
ATOM 668 N N . ALA A 1 88 ? -14.767 -17.577 -6.091 1.00 98.06 88 ALA A N 1
ATOM 669 C CA . ALA A 1 88 ? -15.784 -17.258 -7.099 1.00 98.06 88 ALA A CA 1
ATOM 670 C C . ALA A 1 88 ? -17.195 -17.065 -6.507 1.00 98.06 88 ALA A C 1
ATOM 672 O O . ALA A 1 88 ? -18.022 -16.362 -7.085 1.00 98.06 88 ALA A O 1
ATOM 673 N N . GLU A 1 89 ? -17.482 -17.708 -5.374 1.00 98.44 89 GLU A N 1
ATOM 674 C CA . GLU A 1 89 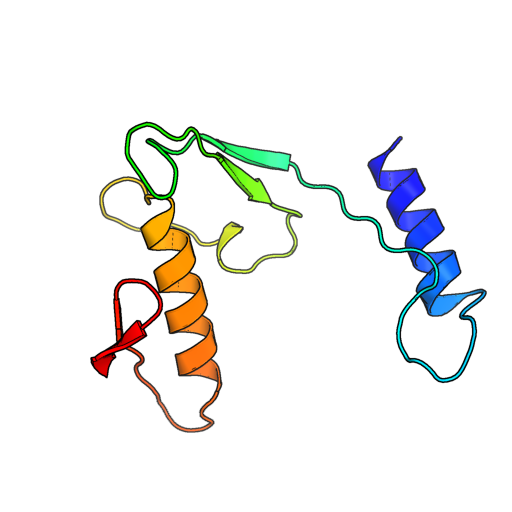? -18.737 -17.551 -4.634 1.00 98.44 89 GLU A CA 1
ATOM 675 C C . GLU A 1 89 ? -18.669 -16.343 -3.684 1.00 98.44 89 GLU A C 1
ATOM 677 O O . GLU A 1 89 ? -17.568 -15.910 -3.335 1.00 98.44 89 GLU A O 1
ATOM 682 N N . PRO A 1 90 ? -19.814 -15.794 -3.224 1.00 98.50 90 PRO A N 1
ATOM 683 C CA . PRO A 1 90 ? -19.816 -14.729 -2.225 1.00 98.50 90 PRO A CA 1
ATOM 684 C C . PRO A 1 90 ? -18.968 -15.096 -1.001 1.00 98.50 90 PRO A C 1
ATOM 686 O O . PRO A 1 90 ? -19.265 -16.056 -0.291 1.00 98.50 90 PRO A O 1
ATOM 689 N N . CYS A 1 91 ? -17.922 -14.310 -0.755 1.00 98.62 91 CYS A N 1
ATOM 690 C CA . CYS A 1 91 ? -16.911 -14.588 0.255 1.00 98.62 91 CYS A CA 1
ATOM 691 C C . CYS A 1 91 ? -16.775 -13.420 1.238 1.00 98.62 91 CYS A C 1
ATOM 693 O O . CYS A 1 91 ? -16.930 -12.250 0.879 1.00 98.62 91 CYS A O 1
ATOM 695 N N . VAL A 1 92 ? -16.468 -13.755 2.489 1.00 98.62 92 VAL A N 1
ATOM 696 C CA . VAL A 1 92 ? -16.065 -12.816 3.535 1.00 98.62 92 VAL A CA 1
ATOM 697 C C . VAL A 1 92 ? -14.700 -13.273 4.029 1.00 98.62 92 VAL A C 1
ATOM 699 O O . VAL A 1 92 ? -14.534 -14.451 4.317 1.00 98.62 92 VAL A O 1
ATOM 702 N N . ALA A 1 93 ? -13.755 -12.341 4.135 1.00 98.56 93 ALA A N 1
ATOM 703 C CA . ALA A 1 93 ? -12.444 -12.584 4.721 1.00 98.56 93 ALA A CA 1
ATOM 704 C C . ALA A 1 93 ? -12.217 -11.624 5.892 1.00 98.56 93 ALA A C 1
ATOM 706 O O . ALA A 1 93 ? -12.412 -10.409 5.774 1.00 98.56 93 ALA A O 1
ATOM 707 N N . ILE A 1 94 ? -11.792 -12.172 7.022 1.00 98.69 94 ILE A N 1
ATOM 708 C CA . ILE A 1 94 ? -11.479 -11.460 8.253 1.00 98.69 94 ILE A CA 1
ATOM 709 C C . ILE A 1 94 ? -9.981 -11.615 8.502 1.00 98.69 94 ILE A C 1
ATOM 711 O O . ILE A 1 94 ? -9.470 -12.713 8.731 1.00 98.69 94 ILE A O 1
ATOM 715 N N . ILE A 1 95 ? -9.270 -10.489 8.461 1.00 98.75 95 ILE A N 1
ATOM 716 C CA . ILE A 1 95 ? -7.822 -10.424 8.671 1.00 98.75 95 ILE A CA 1
ATOM 717 C C . ILE A 1 95 ? -7.516 -9.641 9.943 1.00 98.75 95 ILE A C 1
ATOM 719 O O . ILE A 1 95 ? -8.168 -8.640 10.255 1.00 98.75 95 ILE A O 1
ATOM 723 N N . LYS A 1 96 ? -6.491 -10.087 10.669 1.00 98.38 96 LYS A N 1
ATOM 724 C CA . LYS A 1 96 ? -5.906 -9.349 11.787 1.00 98.38 96 LYS A CA 1
ATOM 725 C C . LYS A 1 96 ? -4.394 -9.543 11.812 1.00 98.38 96 LYS A C 1
ATOM 727 O O . LYS A 1 96 ? -3.927 -10.678 11.899 1.00 98.38 96 LYS A O 1
ATOM 732 N N . HIS A 1 97 ? -3.633 -8.449 11.811 1.00 97.56 97 HIS A N 1
ATOM 733 C CA . HIS A 1 97 ? -2.162 -8.500 11.800 1.00 97.56 97 HIS A CA 1
ATOM 734 C C . HIS A 1 97 ? -1.624 -9.357 10.641 1.00 97.56 97 HIS A C 1
ATOM 736 O O . HIS A 1 97 ? -0.782 -10.226 10.855 1.00 97.56 97 HIS A O 1
ATOM 742 N N . ALA A 1 98 ? -2.179 -9.168 9.445 1.00 97.44 98 ALA A N 1
ATOM 743 C CA . ALA A 1 98 ? -1.920 -9.934 8.228 1.00 97.44 98 ALA A CA 1
ATOM 744 C C . ALA A 1 98 ? -2.208 -11.450 8.313 1.00 97.44 98 ALA A C 1
ATOM 746 O O . ALA A 1 98 ? -1.863 -12.186 7.393 1.00 97.44 98 ALA A O 1
ATOM 747 N N . ASN A 1 99 ? -2.863 -11.931 9.377 1.00 98.00 99 ASN A N 1
ATOM 748 C CA . ASN A 1 99 ? -3.244 -13.335 9.526 1.00 98.00 99 ASN A CA 1
ATOM 749 C C . ASN A 1 99 ? -4.747 -13.526 9.264 1.00 98.00 99 ASN A C 1
ATOM 751 O O . ASN A 1 99 ? -5.546 -12.748 9.803 1.00 98.00 99 ASN A O 1
ATOM 755 N N . PRO A 1 100 ? -5.154 -14.559 8.501 1.00 97.19 100 PRO A N 1
ATOM 756 C CA . PRO A 1 100 ? -6.560 -14.902 8.341 1.00 97.19 100 PRO A CA 1
ATOM 757 C C . PRO A 1 100 ? -7.116 -15.481 9.640 1.00 97.19 100 PRO A C 1
ATOM 759 O O . PRO A 1 100 ? -6.518 -16.373 10.245 1.00 97.19 100 PRO A O 1
ATOM 762 N N . CYS A 1 101 ? -8.264 -14.972 10.076 1.00 97.19 101 CYS A N 1
ATOM 763 C CA . CYS A 1 101 ? -8.963 -15.474 11.257 1.00 97.19 101 CYS A CA 1
ATOM 764 C C . CYS A 1 101 ? -10.394 -15.950 10.980 1.00 97.19 101 CYS A C 1
ATOM 766 O O . CYS A 1 101 ? -10.997 -16.537 11.882 1.00 97.19 101 CYS A O 1
ATOM 768 N N . GLY A 1 102 ? -10.913 -15.752 9.764 1.00 94.75 102 GLY A N 1
ATOM 769 C CA . GLY A 1 102 ? -12.212 -16.258 9.322 1.00 94.75 102 GLY A CA 1
ATOM 770 C C . GLY A 1 102 ? -12.570 -15.821 7.917 1.00 94.75 102 GLY A C 1
ATOM 771 O O . GLY A 1 102 ? -11.955 -14.841 7.444 1.00 94.75 102 GLY A O 1
#

Solvent-accessible surface area (backbone atoms only — not comparable to full-atom values): 6350 Å² total; per-residue (Å²): 102,74,65,56,53,35,55,52,51,35,45,39,20,61,68,76,60,49,71,65,95,79,85,59,51,92,50,85,68,87,68,68,46,80,74,45,79,34,92,18,26,91,46,87,91,36,81,36,63,47,58,35,74,82,85,52,66,78,77,59,58,82,81,91,71,82,76,85,71,45,45,57,52,52,54,23,49,51,52,21,52,54,56,26,65,75,45,95,58,99,58,76,47,41,48,55,93,76,37,81,78,79